Protein AF-A0A661ZQL2-F1 (afdb_monomer_lite)

Foldseek 3Di:
DPPDPVVLLVVLLVLLVVLLVLLVVCCVVVDFLVVPDDDPPVLLLVLLCCLLVVVPVPNPPPVDPCVVVSNLLSVQLNVCCVVPNDDDSVCRCVVPVRSSLLSSLSVVSNVLSVVLSVQLVVCVVVVHDSVVSVVSSCVLVVDPCSSCSSNDRGPD

pLDDT: mean 90.15, std 9.02, range [53.56, 98.62]

Radius of gyration: 17.89 Å; chains: 1; bounding box: 52×30×48 Å

Secondary structure (DSSP, 8-state):
----HHHHHHHTTHHHHHHHHHHHHHHHHH--GGGTSS-SHHHHHHHHHHHHTT-GGG----SSTTHHHHHHHHHHHHHHHHHH--SSHHHHHHHSHHHHHHHHHHHHHHHHHHHHHHHHHHHHHTT--HHHHHHHHHGGGG-HHHHHGGG--S--

Structure (mmCIF, N/CA/C/O backbone):
data_AF-A0A661ZQL2-F1
#
_entry.id   AF-A0A661ZQL2-F1
#
loop_
_atom_site.group_PDB
_atom_site.id
_atom_site.type_symbol
_atom_site.label_atom_id
_atom_site.label_alt_id
_atom_site.label_comp_id
_atom_site.label_asym_id
_atom_site.label_entity_id
_atom_site.label_seq_id
_atom_site.pdbx_PDB_ins_code
_atom_site.Cartn_x
_atom_site.Cartn_y
_atom_site.Cartn_z
_atom_site.occupancy
_atom_site.B_iso_or_equiv
_atom_site.auth_seq_id
_atom_site.auth_comp_id
_atom_site.auth_asym_id
_atom_site.auth_atom_id
_atom_site.pdbx_PDB_model_num
ATOM 1 N N . MET A 1 1 ? -28.805 -3.568 21.225 1.00 53.56 1 MET A N 1
ATOM 2 C CA . MET A 1 1 ? -28.407 -3.872 19.829 1.00 53.56 1 MET A CA 1
ATOM 3 C C . MET A 1 1 ? -27.037 -4.562 19.703 1.00 53.56 1 MET A C 1
ATOM 5 O O . MET A 1 1 ? -26.931 -5.497 18.926 1.00 53.56 1 MET A O 1
ATOM 9 N N . PHE A 1 2 ? -26.006 -4.216 20.494 1.00 57.16 2 PHE A N 1
ATOM 10 C CA . PHE A 1 2 ? -24.662 -4.835 20.395 1.00 57.16 2 PHE A CA 1
ATOM 11 C C . PHE A 1 2 ? -24.342 -5.924 21.440 1.00 57.16 2 PHE A C 1
ATOM 13 O O . PHE A 1 2 ? -23.180 -6.100 21.784 1.00 57.16 2 PHE A O 1
ATOM 20 N N . GLN A 1 3 ? -25.312 -6.646 22.004 1.00 64.62 3 GLN A N 1
ATOM 21 C CA . GLN A 1 3 ? -25.022 -7.654 23.046 1.00 64.62 3 GLN A CA 1
ATOM 22 C C . GLN A 1 3 ? -24.507 -8.992 22.484 1.00 64.62 3 GLN A C 1
ATOM 24 O O . GLN A 1 3 ? -23.877 -9.752 23.211 1.00 64.62 3 GLN A O 1
ATOM 29 N N . ASN A 1 4 ? -24.694 -9.262 21.186 1.00 76.81 4 ASN A N 1
ATOM 30 C CA . ASN A 1 4 ? -24.256 -10.512 20.567 1.00 76.81 4 ASN A CA 1
ATOM 31 C C . ASN A 1 4 ? -22.750 -10.470 20.196 1.00 76.81 4 ASN A C 1
ATOM 33 O O . ASN A 1 4 ? -22.355 -9.678 19.329 1.00 76.81 4 ASN A O 1
ATOM 37 N N . PRO A 1 5 ? -21.895 -11.326 20.788 1.00 75.06 5 PRO A N 1
ATOM 38 C CA . PRO A 1 5 ? -20.454 -11.328 20.530 1.00 75.06 5 PRO A CA 1
ATOM 39 C C . PRO A 1 5 ? -20.092 -11.729 19.092 1.00 75.06 5 PRO A C 1
ATOM 41 O O . PRO A 1 5 ? -19.093 -11.249 18.556 1.00 75.06 5 PRO A O 1
ATOM 44 N N . ASN A 1 6 ? -20.913 -12.545 18.424 1.00 82.06 6 ASN A N 1
ATOM 45 C CA . ASN A 1 6 ? -20.685 -12.921 17.026 1.00 82.06 6 ASN A CA 1
ATOM 46 C C . ASN A 1 6 ? -20.952 -11.754 16.073 1.00 82.06 6 ASN A C 1
ATOM 48 O O . ASN A 1 6 ? -20.244 -11.601 15.078 1.00 82.06 6 ASN A O 1
ATOM 52 N N . LEU A 1 7 ? -21.922 -10.895 16.399 1.00 82.69 7 LEU A N 1
ATOM 53 C CA . LEU A 1 7 ? -22.186 -9.681 15.631 1.00 82.69 7 LEU A CA 1
ATOM 54 C C . LEU A 1 7 ? -21.001 -8.709 15.732 1.00 82.69 7 LEU A C 1
ATOM 56 O O . LEU A 1 7 ? -20.506 -8.248 14.710 1.00 82.69 7 LEU A O 1
ATOM 60 N N . ARG A 1 8 ? -20.463 -8.483 16.939 1.00 81.19 8 ARG A N 1
ATOM 61 C CA . ARG A 1 8 ? -19.277 -7.626 17.160 1.00 81.19 8 ARG A CA 1
ATOM 62 C C . ARG A 1 8 ? -18.069 -8.069 16.332 1.00 81.19 8 ARG A C 1
ATOM 64 O O . ARG A 1 8 ? -17.408 -7.239 15.718 1.00 81.19 8 ARG A O 1
ATOM 71 N N . LYS A 1 9 ? -17.820 -9.382 16.267 1.00 82.75 9 LYS A N 1
ATOM 72 C CA . LYS A 1 9 ? -16.740 -9.960 15.451 1.00 82.75 9 LYS A CA 1
ATOM 73 C C . LYS A 1 9 ? -16.923 -9.716 13.953 1.00 82.75 9 LYS A C 1
ATOM 75 O O . LYS A 1 9 ? -15.927 -9.658 13.247 1.00 82.75 9 LYS A O 1
ATOM 80 N N . LYS A 1 10 ? -18.157 -9.589 13.457 1.00 88.44 10 LYS A N 1
ATOM 81 C CA . LYS A 1 10 ? -18.426 -9.256 12.047 1.00 88.44 10 LYS A CA 1
ATOM 82 C C . LYS A 1 10 ? -18.292 -7.756 11.774 1.00 88.44 10 LYS A C 1
ATOM 84 O O . LYS A 1 10 ? -17.812 -7.372 10.715 1.00 88.44 10 LYS A O 1
ATOM 89 N N . LEU A 1 11 ? -18.657 -6.908 12.734 1.00 90.75 11 LEU A N 1
ATOM 90 C CA . LEU A 1 11 ? -18.628 -5.451 12.559 1.00 90.75 11 LEU A CA 1
ATOM 91 C C . LEU A 1 11 ? -17.209 -4.883 12.379 1.00 90.75 11 LEU A C 1
ATOM 93 O O . LEU A 1 11 ? -17.045 -3.913 11.649 1.00 90.75 11 LEU A O 1
ATOM 97 N N . ILE A 1 12 ? -16.175 -5.511 12.951 1.00 92.94 12 ILE A N 1
ATOM 98 C CA . ILE A 1 12 ? -14.775 -5.060 12.790 1.00 92.94 12 ILE A CA 1
ATOM 99 C C . ILE A 1 12 ? -14.228 -5.181 11.356 1.00 92.94 12 ILE A C 1
ATOM 101 O O . ILE A 1 12 ? -13.136 -4.689 11.081 1.00 92.94 12 ILE A O 1
ATOM 105 N N . TYR A 1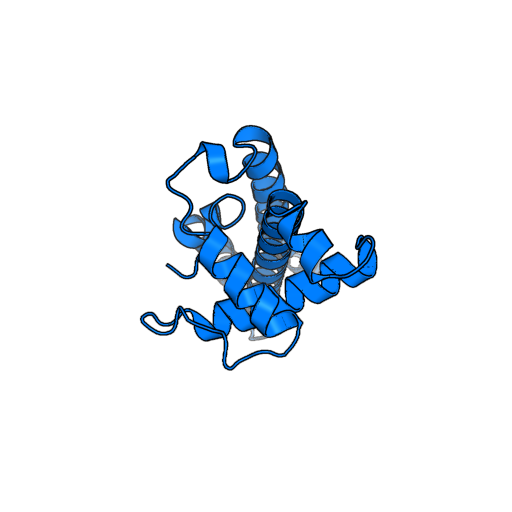 13 ? -14.952 -5.849 10.451 1.00 94.56 13 TYR A N 1
ATOM 106 C CA . TYR A 1 13 ? -14.596 -5.932 9.031 1.00 94.56 13 TYR A CA 1
ATOM 107 C C . TYR A 1 13 ? -15.120 -4.744 8.217 1.00 94.56 13 TYR A C 1
ATOM 109 O O . TYR A 1 13 ? -14.626 -4.503 7.120 1.00 94.56 13 TYR A O 1
ATOM 117 N N . ILE A 1 14 ? -16.085 -3.987 8.752 1.00 94.38 14 ILE A N 1
ATOM 118 C CA . ILE A 1 14 ? -16.708 -2.866 8.041 1.00 94.38 14 ILE A CA 1
ATOM 119 C C . ILE A 1 14 ? -15.680 -1.768 7.767 1.00 94.38 14 ILE A C 1
ATOM 121 O O . ILE A 1 14 ? -15.562 -1.321 6.633 1.00 94.38 14 ILE A O 1
ATOM 125 N N . ILE A 1 15 ? -14.903 -1.366 8.777 1.00 94.12 15 ILE A N 1
ATOM 126 C CA . ILE A 1 15 ? -13.935 -0.273 8.623 1.00 94.12 15 ILE A CA 1
ATOM 127 C C . ILE A 1 15 ? -12.831 -0.608 7.599 1.00 94.12 15 ILE A C 1
ATOM 129 O O . ILE A 1 15 ? -12.649 0.180 6.673 1.00 94.12 15 ILE A O 1
ATOM 133 N N . PRO A 1 16 ? -12.147 -1.770 7.664 1.00 95.44 16 PRO A N 1
ATOM 134 C CA . PRO A 1 16 ? -11.209 -2.183 6.616 1.00 95.44 16 PRO A CA 1
ATOM 135 C C . PRO A 1 16 ? -11.824 -2.207 5.210 1.00 95.44 16 PRO A C 1
ATOM 137 O O . PRO A 1 16 ? -11.185 -1.771 4.257 1.00 95.44 16 PRO A O 1
ATOM 140 N N . ALA A 1 17 ? -13.068 -2.682 5.075 1.00 95.94 17 ALA A N 1
ATOM 141 C CA . ALA A 1 17 ? -13.760 -2.695 3.789 1.00 95.94 17 ALA A CA 1
ATOM 142 C C . ALA A 1 17 ? -14.010 -1.273 3.263 1.00 95.94 17 ALA A C 1
ATOM 144 O O . ALA A 1 17 ? -13.773 -1.013 2.087 1.00 95.94 17 ALA A O 1
ATOM 145 N N . ILE A 1 18 ? -14.417 -0.339 4.131 1.00 95.38 18 ILE A N 1
ATOM 146 C CA . ILE A 1 18 ? -14.583 1.076 3.768 1.00 95.38 18 ILE A CA 1
ATOM 147 C C . ILE A 1 18 ? -13.257 1.672 3.287 1.00 95.38 18 ILE A C 1
ATOM 149 O O . ILE A 1 18 ? -13.256 2.361 2.275 1.00 95.38 18 ILE A O 1
ATOM 153 N N . VAL A 1 19 ? -12.132 1.384 3.952 1.00 94.94 19 V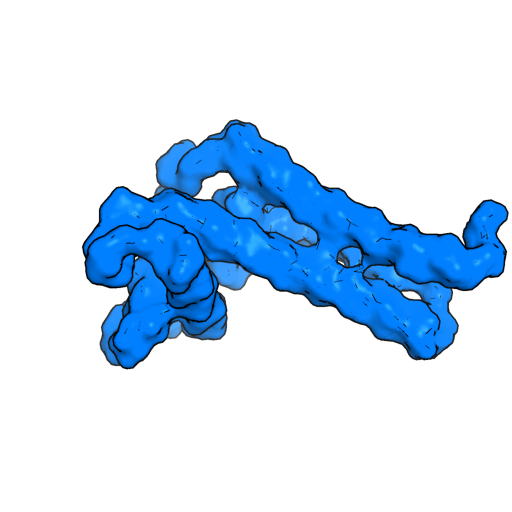AL A N 1
ATOM 154 C CA . VAL A 1 19 ? -10.804 1.877 3.533 1.00 94.94 19 VAL A CA 1
ATOM 155 C C . VAL A 1 19 ? -10.448 1.394 2.122 1.00 94.94 19 VAL A C 1
ATOM 157 O O . VAL A 1 19 ? -9.996 2.184 1.296 1.00 94.94 19 VAL A O 1
ATOM 160 N N . ILE A 1 20 ? -10.701 0.119 1.815 1.00 95.56 20 ILE A N 1
ATOM 161 C CA . ILE A 1 20 ? -10.445 -0.441 0.479 1.00 95.56 20 ILE A CA 1
ATOM 162 C C . ILE A 1 20 ? -11.363 0.200 -0.571 1.00 95.56 20 ILE A C 1
ATOM 164 O O . ILE A 1 20 ? -10.891 0.604 -1.630 1.00 95.56 20 ILE A O 1
ATOM 168 N N . LEU A 1 21 ? -12.662 0.329 -0.285 1.00 95.69 21 LEU A N 1
ATOM 169 C CA . LEU A 1 21 ? -13.617 0.945 -1.213 1.00 95.69 21 LEU A CA 1
ATOM 170 C C . LEU A 1 21 ? -13.299 2.423 -1.464 1.00 95.69 21 LEU A C 1
ATOM 172 O O . LEU A 1 21 ? -13.353 2.880 -2.603 1.00 95.69 21 LEU A O 1
ATOM 176 N N . TRP A 1 22 ? -12.919 3.152 -0.414 1.00 93.50 22 TRP A N 1
ATOM 177 C CA . TRP A 1 22 ? -12.487 4.542 -0.510 1.00 93.50 22 TRP A CA 1
ATOM 178 C C . TRP A 1 22 ? -11.245 4.688 -1.392 1.00 93.50 22 TRP A C 1
ATOM 180 O O . TRP A 1 22 ? -11.191 5.572 -2.240 1.00 93.50 22 TRP A O 1
ATOM 190 N N . SER A 1 23 ? -10.284 3.772 -1.253 1.00 93.50 23 SER A N 1
ATOM 191 C CA . SER A 1 23 ? -9.089 3.727 -2.096 1.00 93.50 23 SER A CA 1
ATOM 192 C C . SER A 1 23 ? -9.412 3.566 -3.579 1.00 93.50 23 SER A C 1
ATOM 194 O O . SER A 1 23 ? -8.934 4.351 -4.395 1.00 93.50 23 SER A O 1
ATOM 196 N N . GLN A 1 24 ? -10.295 2.626 -3.929 1.00 93.94 24 GLN A N 1
ATOM 197 C CA . GLN A 1 24 ? -10.715 2.439 -5.321 1.00 93.94 24 GLN A CA 1
ATOM 198 C C . GLN A 1 24 ? -11.459 3.661 -5.870 1.00 93.94 24 GLN A C 1
ATOM 200 O O . GLN A 1 24 ? -11.225 4.067 -7.007 1.00 93.94 24 GLN A O 1
ATOM 205 N N . TYR A 1 25 ? -12.321 4.272 -5.054 1.00 95.12 25 TYR A N 1
ATOM 206 C CA . TYR A 1 25 ? -13.012 5.505 -5.419 1.00 95.12 25 TYR A CA 1
ATOM 207 C C . TYR A 1 25 ? -12.028 6.649 -5.705 1.00 95.12 25 TYR A C 1
ATOM 209 O O . TYR A 1 25 ? -12.151 7.309 -6.733 1.00 95.12 25 TYR A O 1
ATOM 217 N N . LEU A 1 26 ? -11.027 6.858 -4.843 1.00 93.44 26 LEU A N 1
ATOM 218 C CA . LEU A 1 26 ? -10.032 7.912 -5.040 1.00 93.44 26 LEU A CA 1
ATOM 219 C C . LEU A 1 26 ? -9.192 7.693 -6.299 1.00 93.44 26 LEU A C 1
ATOM 221 O O . LEU A 1 26 ? -9.050 8.625 -7.082 1.00 93.44 26 LEU A O 1
ATOM 225 N N . ILE A 1 27 ? -8.686 6.476 -6.520 1.00 92.38 27 ILE A N 1
ATOM 226 C CA . ILE A 1 27 ? -7.913 6.143 -7.727 1.00 92.38 27 ILE A CA 1
ATOM 227 C C . ILE A 1 27 ? -8.740 6.433 -8.986 1.00 92.38 27 ILE A C 1
ATOM 229 O O . ILE A 1 27 ? -8.241 7.042 -9.929 1.00 92.38 27 ILE A O 1
ATOM 233 N N . TYR A 1 28 ? -10.021 6.052 -8.984 1.00 92.81 28 TYR A N 1
ATOM 234 C CA . TYR A 1 28 ? -10.923 6.289 -10.110 1.00 92.81 28 TYR A 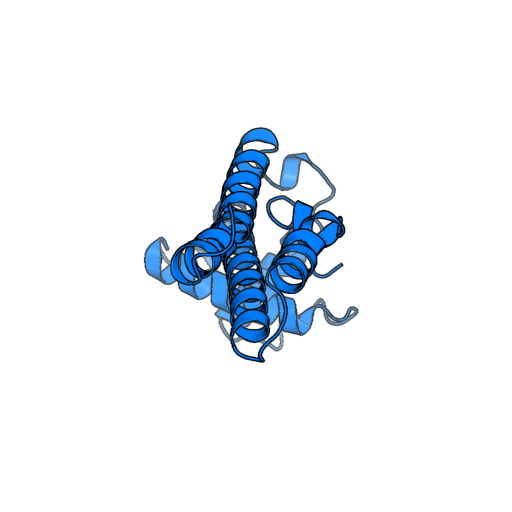CA 1
ATOM 235 C C . TYR A 1 28 ? -11.185 7.780 -10.374 1.00 92.81 28 TYR A C 1
ATOM 237 O O . TYR A 1 28 ? -11.210 8.201 -11.527 1.00 92.81 28 TYR A O 1
ATOM 245 N N . VAL A 1 29 ? -1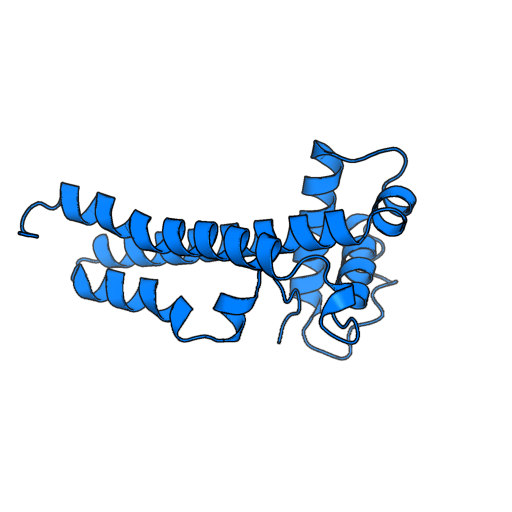1.392 8.580 -9.323 1.00 93.06 29 VAL A N 1
ATOM 246 C CA . VAL A 1 29 ? -11.722 10.010 -9.455 1.00 93.06 29 VAL A CA 1
ATOM 247 C C . VAL A 1 29 ? -10.499 10.856 -9.802 1.00 93.06 29 VAL A C 1
ATOM 249 O O . VAL A 1 29 ? -10.616 11.813 -10.563 1.00 93.06 29 VAL A O 1
ATOM 252 N N . VAL A 1 30 ? -9.344 10.534 -9.223 1.00 90.81 30 VAL A N 1
ATOM 253 C CA . VAL A 1 30 ? -8.121 11.333 -9.355 1.00 90.81 30 VAL A CA 1
ATOM 254 C C . VAL A 1 30 ? -7.362 11.002 -10.641 1.00 90.81 30 VAL A C 1
ATOM 256 O O . VAL A 1 30 ? -6.844 11.909 -11.291 1.00 90.81 30 VAL A O 1
ATOM 259 N N . GLY A 1 31 ? -7.345 9.730 -11.044 1.00 88.94 31 GLY A N 1
ATOM 260 C CA . GLY A 1 31 ? -6.621 9.278 -12.228 1.00 88.94 31 GLY A CA 1
ATOM 261 C C . GLY A 1 31 ? -5.117 9.069 -11.983 1.00 88.94 31 GLY A C 1
ATOM 262 O O . GLY A 1 31 ? -4.709 8.841 -10.843 1.00 88.94 31 GLY A O 1
ATOM 263 N N . PRO A 1 32 ? -4.299 9.084 -13.055 1.00 88.62 32 PRO A N 1
ATOM 264 C CA . PRO A 1 32 ? -2.854 8.846 -12.987 1.00 88.62 32 PRO A CA 1
ATOM 265 C C . PRO A 1 32 ? -2.092 9.792 -12.050 1.00 88.62 32 PRO A C 1
ATOM 267 O O . PRO A 1 32 ? -2.447 10.967 -11.921 1.00 88.62 32 PRO A O 1
ATOM 270 N N . PHE A 1 33 ? -1.000 9.303 -11.455 1.00 87.38 33 PHE A N 1
ATOM 271 C CA . PHE A 1 33 ? -0.210 10.041 -10.461 1.00 87.38 33 PHE A CA 1
ATOM 272 C C . PHE A 1 33 ? 0.345 11.355 -11.028 1.00 87.38 33 PHE A C 1
ATOM 274 O O . PHE A 1 33 ? 0.184 12.409 -10.398 1.00 87.38 33 PHE A O 1
ATOM 281 N N . TYR A 1 34 ? 0.851 11.313 -12.266 1.00 86.19 34 TYR A N 1
ATOM 282 C CA . TYR A 1 34 ? 1.443 12.463 -12.962 1.00 86.19 34 TYR A CA 1
ATOM 283 C C . TYR A 1 34 ? 0.501 13.661 -13.166 1.00 86.19 34 TYR A C 1
ATOM 285 O O . TYR A 1 34 ? 0.949 14.759 -13.494 1.00 86.19 34 TYR A O 1
ATOM 293 N N . LEU A 1 35 ? -0.820 13.486 -13.019 1.00 84.19 35 LEU A N 1
ATOM 294 C CA . LEU A 1 35 ? -1.781 14.578 -13.205 1.00 84.19 35 LEU A CA 1
ATOM 295 C C . LEU A 1 35 ? -1.877 15.511 -12.000 1.00 84.19 35 LEU A C 1
ATOM 297 O O . LEU A 1 35 ? -2.377 16.628 -12.131 1.00 84.19 35 LEU A O 1
ATOM 301 N N . THR A 1 36 ? -1.471 15.055 -10.817 1.00 74.50 36 THR A N 1
ATOM 302 C CA . THR A 1 36 ? -1.858 15.735 -9.577 1.00 74.50 36 THR A CA 1
ATOM 303 C C . THR A 1 36 ? -0.770 16.606 -8.976 1.00 74.50 36 THR A C 1
ATOM 305 O O . THR A 1 36 ? -1.103 17.610 -8.339 1.00 74.50 36 THR A O 1
ATOM 308 N N . ARG A 1 37 ? 0.511 16.239 -9.124 1.00 69.56 37 ARG A N 1
ATOM 309 C CA . ARG A 1 37 ? 1.654 16.898 -8.467 1.00 69.56 37 ARG A CA 1
ATOM 310 C C . ARG A 1 37 ? 2.957 16.666 -9.234 1.00 69.56 37 ARG A C 1
ATOM 312 O O . ARG A 1 37 ? 3.016 15.859 -10.146 1.00 69.56 37 ARG A O 1
ATOM 319 N N . THR A 1 38 ? 4.010 17.374 -8.826 1.00 62.59 38 THR A N 1
ATOM 320 C CA . THR A 1 38 ? 5.385 17.184 -9.306 1.00 62.59 38 THR A CA 1
ATOM 321 C C . THR A 1 38 ? 5.998 15.897 -8.728 1.00 62.59 38 THR A C 1
ATOM 323 O O . THR A 1 38 ? 6.771 15.971 -7.780 1.00 62.59 38 THR A O 1
ATOM 326 N N . ASP A 1 39 ? 5.583 14.746 -9.261 1.00 66.88 39 ASP A N 1
ATOM 327 C CA . ASP A 1 39 ? 6.051 13.351 -9.110 1.00 66.88 39 ASP A CA 1
ATOM 328 C C . ASP A 1 39 ? 7.106 13.009 -8.027 1.00 66.88 39 ASP A C 1
ATOM 330 O O . ASP A 1 39 ? 8.205 12.544 -8.365 1.00 66.88 39 ASP A O 1
ATOM 334 N N . PRO A 1 40 ? 6.821 13.125 -6.713 1.00 78.38 40 PRO A N 1
ATOM 335 C CA . PRO A 1 40 ? 7.691 12.502 -5.719 1.00 78.38 40 PRO A CA 1
ATOM 336 C C . PRO A 1 40 ? 7.644 10.960 -5.764 1.00 78.38 40 PRO A C 1
ATOM 338 O O . PRO A 1 40 ? 8.549 10.322 -5.236 1.00 78.38 40 PRO A O 1
ATOM 341 N N . GLU A 1 41 ? 6.634 10.336 -6.381 1.00 88.62 41 GLU A N 1
ATOM 342 C CA . GLU A 1 41 ? 6.411 8.881 -6.388 1.00 88.62 41 GLU A CA 1
ATOM 343 C C . GLU A 1 41 ? 7.373 8.122 -7.315 1.00 88.62 41 GLU A C 1
ATOM 345 O O . GLU A 1 41 ? 7.809 7.011 -6.996 1.00 88.62 41 GLU A O 1
ATOM 350 N N . MET A 1 42 ? 7.737 8.715 -8.457 1.00 90.00 42 MET A N 1
ATOM 351 C CA . MET A 1 42 ? 8.598 8.077 -9.461 1.00 90.00 42 MET A CA 1
ATOM 352 C C . MET A 1 42 ? 9.982 7.688 -8.913 1.00 90.00 42 MET A C 1
ATOM 354 O O . MET A 1 42 ? 10.410 6.552 -9.142 1.00 90.00 42 MET A O 1
ATOM 358 N N . PRO A 1 43 ? 10.679 8.537 -8.132 1.00 90.44 43 PRO A N 1
ATOM 359 C CA . PRO A 1 43 ? 11.878 8.126 -7.409 1.00 90.44 43 PRO A CA 1
ATOM 360 C C . PRO A 1 43 ? 11.677 6.874 -6.547 1.00 90.44 43 PRO A C 1
ATOM 362 O O . PRO A 1 43 ? 12.532 5.988 -6.566 1.00 90.44 43 PRO A O 1
ATOM 365 N N . TYR A 1 44 ? 10.563 6.741 -5.824 1.00 91.44 44 TYR A N 1
ATOM 366 C CA . TYR A 1 44 ? 10.305 5.548 -5.009 1.00 91.44 44 TYR A CA 1
ATOM 367 C C . TYR A 1 44 ? 10.021 4.312 -5.854 1.00 91.44 44 TYR A C 1
ATOM 369 O O . TYR A 1 44 ? 10.480 3.228 -5.490 1.00 91.44 44 TYR A O 1
ATOM 377 N N . LEU A 1 45 ? 9.341 4.462 -6.994 1.00 94.44 45 LEU A N 1
ATOM 378 C CA . LEU A 1 45 ? 9.152 3.370 -7.947 1.00 94.44 45 LEU A CA 1
ATOM 379 C C . LEU A 1 45 ? 10.497 2.876 -8.492 1.00 94.44 45 LEU A C 1
ATOM 381 O O . LEU A 1 45 ? 10.752 1.676 -8.473 1.00 94.44 45 LEU A O 1
ATOM 385 N N . LEU A 1 46 ? 11.374 3.781 -8.935 1.00 94.56 46 LEU A N 1
ATOM 386 C CA . LEU A 1 46 ? 12.672 3.419 -9.515 1.00 94.56 46 LEU A CA 1
ATOM 387 C C . LEU A 1 46 ? 13.632 2.825 -8.475 1.00 94.56 46 LEU A C 1
ATOM 389 O O . LEU A 1 46 ? 14.282 1.815 -8.737 1.00 94.56 46 LEU A O 1
ATOM 393 N N . ASN A 1 47 ? 13.690 3.389 -7.266 1.00 93.88 47 ASN A N 1
ATOM 394 C CA . ASN A 1 47 ? 14.473 2.788 -6.182 1.00 93.88 47 ASN A CA 1
ATOM 395 C C . ASN A 1 47 ? 13.864 1.446 -5.740 1.00 93.88 47 ASN A C 1
ATOM 397 O O . ASN A 1 47 ? 14.594 0.493 -5.475 1.00 93.88 47 ASN A O 1
ATOM 401 N N . GLY A 1 48 ? 12.534 1.329 -5.731 1.00 95.69 48 GLY A N 1
ATOM 402 C CA . GLY A 1 48 ? 11.836 0.064 -5.526 1.00 95.69 48 GLY A CA 1
ATOM 403 C C . GLY A 1 48 ? 12.152 -0.965 -6.612 1.00 95.69 48 GLY A C 1
ATOM 404 O O . GLY A 1 48 ? 12.341 -2.136 -6.298 1.00 95.69 48 GLY A O 1
ATOM 405 N N . LEU A 1 49 ? 12.285 -0.551 -7.873 1.00 97.31 49 LEU A N 1
ATOM 406 C CA . LEU A 1 49 ? 12.704 -1.420 -8.970 1.00 97.31 49 LEU A CA 1
ATOM 407 C C . LEU A 1 49 ? 14.121 -1.946 -8.734 1.00 97.31 49 LEU A C 1
ATOM 409 O O . LEU A 1 49 ? 14.327 -3.152 -8.835 1.00 97.31 49 LEU A O 1
ATOM 413 N N . ASN A 1 50 ? 15.059 -1.085 -8.327 1.00 96.31 50 ASN A N 1
ATOM 414 C CA . ASN A 1 50 ? 16.410 -1.507 -7.940 1.00 96.31 50 ASN A CA 1
ATOM 415 C C . ASN A 1 50 ? 16.368 -2.543 -6.803 1.00 96.31 50 ASN A C 1
ATOM 417 O O . ASN A 1 50 ? 17.027 -3.580 -6.889 1.00 96.31 50 ASN A O 1
ATOM 421 N N . CYS A 1 51 ? 15.523 -2.335 -5.785 1.00 96.19 51 CYS A N 1
ATOM 422 C CA . CYS A 1 51 ? 15.273 -3.336 -4.743 1.00 96.19 51 CYS A CA 1
ATOM 423 C C . CYS A 1 51 ? 14.703 -4.642 -5.317 1.00 96.19 51 CYS A C 1
ATOM 425 O O . CYS A 1 51 ? 15.131 -5.726 -4.924 1.00 96.19 51 CYS A O 1
ATOM 427 N N . ALA A 1 52 ? 13.749 -4.562 -6.250 1.00 97.38 52 ALA A N 1
ATOM 428 C CA . ALA A 1 52 ? 13.127 -5.726 -6.871 1.00 97.38 52 ALA A CA 1
ATOM 429 C C . ALA A 1 52 ? 14.169 -6.584 -7.600 1.00 97.38 52 ALA A C 1
ATOM 431 O O . ALA A 1 52 ? 14.161 -7.807 -7.449 1.00 97.38 52 ALA A O 1
ATOM 432 N N . ILE A 1 53 ? 15.089 -5.970 -8.345 1.00 97.25 53 ILE A N 1
ATOM 433 C CA . ILE A 1 53 ? 16.162 -6.667 -9.073 1.00 97.25 53 ILE A CA 1
ATOM 434 C C . ILE A 1 53 ? 17.409 -6.947 -8.219 1.00 97.25 53 ILE A C 1
ATOM 436 O O . ILE A 1 53 ? 18.376 -7.501 -8.732 1.00 97.25 53 ILE A O 1
ATOM 440 N N . LEU A 1 54 ? 17.356 -6.652 -6.914 1.00 95.50 54 LEU A N 1
ATOM 441 C CA . LEU A 1 54 ? 18.435 -6.862 -5.939 1.00 95.50 54 LEU A CA 1
ATOM 442 C C . LEU A 1 54 ? 19.699 -6.016 -6.197 1.00 95.50 54 LEU A C 1
ATOM 444 O O . LEU A 1 54 ? 20.777 -6.333 -5.697 1.00 95.50 54 LEU A O 1
ATOM 448 N N . GLU A 1 55 ? 19.573 -4.903 -6.920 1.00 94.44 55 GLU A N 1
ATOM 449 C CA . GLU A 1 55 ? 20.645 -3.930 -7.162 1.00 94.44 55 GLU A CA 1
ATOM 450 C C . GLU A 1 55 ? 20.649 -2.833 -6.083 1.00 94.44 55 GLU A C 1
ATOM 452 O O . GLU A 1 55 ? 20.501 -1.639 -6.350 1.00 94.44 55 GLU A O 1
ATOM 457 N N . PHE A 1 56 ? 20.815 -3.235 -4.821 1.00 88.88 56 PHE A N 1
ATOM 458 C CA . PHE A 1 56 ? 20.732 -2.324 -3.668 1.00 88.88 56 PHE A CA 1
ATOM 459 C C . PHE A 1 56 ? 21.781 -1.200 -3.684 1.00 88.88 56 PHE A C 1
ATOM 461 O O . PHE A 1 56 ? 21.563 -0.137 -3.112 1.00 88.88 56 PHE A O 1
ATOM 468 N N . ASN A 1 57 ? 22.908 -1.401 -4.371 1.00 86.75 57 ASN A N 1
ATOM 469 C CA . ASN A 1 57 ? 23.948 -0.386 -4.556 1.00 86.75 57 ASN A CA 1
ATOM 470 C C . ASN A 1 57 ? 23.521 0.778 -5.468 1.00 86.75 57 ASN A C 1
ATOM 472 O O . ASN A 1 57 ? 24.230 1.778 -5.537 1.00 86.75 57 ASN A O 1
ATOM 476 N N . ARG A 1 58 ? 22.394 0.649 -6.179 1.00 85.69 58 ARG A N 1
ATOM 477 C CA . ARG A 1 58 ? 21.827 1.692 -7.046 1.00 85.69 58 ARG A CA 1
ATOM 478 C C . ARG A 1 58 ? 20.685 2.464 -6.388 1.00 85.69 58 ARG A C 1
ATOM 480 O O . ARG A 1 58 ? 20.029 3.269 -7.046 1.00 85.69 58 ARG A O 1
ATOM 487 N N . ILE A 1 59 ? 20.430 2.231 -5.101 1.00 83.25 59 ILE A N 1
ATOM 488 C CA . ILE A 1 59 ? 19.477 3.029 -4.334 1.00 83.25 59 ILE A CA 1
ATOM 489 C C . ILE A 1 59 ? 20.128 4.387 -4.055 1.00 83.25 59 ILE A C 1
ATOM 491 O O . ILE A 1 59 ? 20.991 4.507 -3.190 1.00 83.25 59 ILE A O 1
ATOM 495 N N . GLY A 1 60 ? 19.751 5.401 -4.834 1.00 72.12 60 GLY A N 1
ATOM 496 C CA . GLY A 1 60 ? 20.301 6.755 -4.713 1.00 72.12 60 GLY A CA 1
ATOM 497 C C . GLY A 1 60 ? 19.580 7.605 -3.667 1.00 72.12 60 GLY A C 1
ATOM 498 O O . GLY A 1 60 ? 20.172 8.510 -3.085 1.00 72.12 60 GLY A O 1
ATOM 499 N N . HIS A 1 61 ? 18.308 7.302 -3.404 1.00 70.81 61 HIS A N 1
ATOM 500 C CA . HIS A 1 61 ? 17.449 8.088 -2.519 1.00 70.81 61 HIS A CA 1
ATOM 501 C C . HIS A 1 61 ? 17.574 7.545 -1.077 1.00 70.81 61 HIS A C 1
ATOM 503 O O . HIS A 1 61 ? 16.704 6.825 -0.588 1.00 70.81 61 HIS A O 1
ATOM 509 N N . ILE A 1 62 ? 18.717 7.811 -0.432 1.00 69.81 62 ILE A N 1
ATOM 510 C CA . ILE A 1 62 ? 19.046 7.415 0.963 1.00 69.81 62 ILE A CA 1
ATOM 511 C C . ILE A 1 62 ? 19.112 8.607 1.932 1.00 69.81 62 ILE A C 1
ATOM 513 O O . ILE A 1 62 ? 19.379 8.456 3.120 1.00 69.81 62 ILE A O 1
ATOM 517 N N . ASP A 1 63 ? 18.885 9.803 1.406 1.00 65.75 63 ASP A N 1
ATOM 518 C CA . ASP A 1 63 ? 18.901 11.115 2.056 1.00 65.75 63 ASP A CA 1
ATOM 519 C C . ASP A 1 63 ? 17.677 11.385 2.958 1.00 65.75 63 ASP A C 1
ATOM 521 O O . ASP A 1 63 ? 17.594 12.414 3.625 1.00 65.75 63 ASP A O 1
ATOM 525 N N . HIS A 1 64 ? 16.747 10.436 3.015 1.00 68.38 64 HIS A N 1
ATOM 526 C CA . HIS A 1 64 ? 15.503 10.449 3.781 1.00 68.38 64 HIS A CA 1
ATOM 527 C C . HIS A 1 64 ? 15.194 8.998 4.218 1.00 68.38 64 HIS A C 1
ATOM 529 O O . HIS A 1 64 ? 15.684 8.052 3.588 1.00 68.38 64 HIS A O 1
ATOM 535 N N . PRO A 1 65 ? 14.405 8.764 5.287 1.00 68.50 65 PRO A N 1
ATOM 536 C CA . PRO A 1 65 ? 14.125 7.421 5.810 1.00 68.50 65 PRO A CA 1
ATOM 537 C C . PRO A 1 65 ? 13.144 6.616 4.925 1.00 68.50 65 PRO A C 1
ATOM 539 O O . PRO A 1 65 ? 12.186 6.023 5.414 1.00 68.50 65 PRO A O 1
ATOM 542 N N . GLY A 1 66 ? 13.376 6.577 3.610 1.00 79.00 66 GLY A N 1
ATOM 543 C CA . GLY A 1 66 ? 12.546 5.889 2.622 1.00 79.00 66 GLY A CA 1
ATOM 544 C C . GLY A 1 66 ? 12.985 4.462 2.297 1.00 79.00 66 GLY A C 1
ATOM 545 O O . GLY A 1 66 ? 12.238 3.737 1.647 1.00 79.00 66 GLY A O 1
ATOM 546 N N . THR A 1 67 ? 14.153 4.001 2.754 1.00 86.25 67 THR A N 1
ATOM 547 C CA . THR A 1 67 ? 14.671 2.663 2.403 1.00 86.25 67 THR A CA 1
ATOM 548 C C . THR A 1 67 ? 13.720 1.510 2.761 1.00 86.25 67 THR A C 1
ATOM 550 O O . THR A 1 67 ? 13.505 0.647 1.908 1.00 86.25 67 THR A O 1
ATOM 553 N N . PRO A 1 68 ? 13.065 1.472 3.944 1.00 90.56 68 PRO A N 1
ATOM 554 C CA . PRO A 1 68 ? 12.070 0.435 4.228 1.00 90.56 68 PRO A CA 1
ATOM 555 C C . PRO A 1 68 ? 10.893 0.465 3.245 1.00 90.56 68 PRO A C 1
ATOM 557 O O . PRO A 1 68 ? 10.435 -0.581 2.784 1.00 90.56 68 PRO A O 1
ATOM 560 N N . PHE A 1 69 ? 10.439 1.664 2.875 1.00 91.62 69 PHE A N 1
ATOM 561 C CA . PHE A 1 69 ? 9.373 1.853 1.896 1.00 91.62 69 PHE A CA 1
ATOM 562 C C . PHE A 1 69 ? 9.797 1.397 0.493 1.00 91.62 69 PHE A C 1
ATOM 564 O O . PHE A 1 69 ? 9.029 0.734 -0.201 1.00 91.62 69 PHE A O 1
ATOM 571 N N . GLN A 1 70 ? 11.040 1.663 0.089 1.00 93.19 70 GLN A N 1
ATOM 572 C CA . GLN A 1 70 ? 11.607 1.202 -1.184 1.00 93.19 70 GLN A CA 1
ATOM 573 C C . GLN A 1 70 ? 11.720 -0.329 -1.235 1.00 93.19 70 GLN A C 1
ATOM 575 O O . GLN A 1 70 ? 11.416 -0.929 -2.264 1.00 93.19 70 GLN A O 1
ATOM 580 N N . LEU A 1 71 ? 12.097 -0.987 -0.132 1.00 94.44 71 LEU A N 1
ATOM 581 C CA . LEU A 1 71 ? 12.120 -2.453 -0.047 1.00 94.44 71 LEU A CA 1
ATOM 582 C C . LEU A 1 71 ? 10.716 -3.053 -0.201 1.00 94.44 71 LEU A C 1
ATOM 584 O O . LEU A 1 71 ? 10.527 -3.993 -0.975 1.00 94.44 71 LEU A O 1
ATOM 588 N N . ILE A 1 72 ? 9.723 -2.484 0.492 1.00 96.06 72 ILE A N 1
ATOM 589 C CA . ILE A 1 72 ? 8.313 -2.880 0.352 1.00 96.06 72 ILE A CA 1
ATOM 590 C C . ILE A 1 72 ? 7.835 -2.655 -1.087 1.00 96.06 72 ILE A C 1
ATOM 592 O O . ILE A 1 72 ? 7.207 -3.534 -1.673 1.00 96.06 72 ILE A O 1
ATOM 596 N N . THR A 1 73 ? 8.198 -1.522 -1.688 1.00 96.50 73 THR A N 1
ATOM 597 C CA . THR A 1 73 ? 7.878 -1.208 -3.086 1.00 96.50 73 THR A CA 1
ATOM 598 C C . THR A 1 73 ? 8.486 -2.238 -4.038 1.00 96.50 73 THR A C 1
ATOM 600 O O . THR A 1 73 ? 7.793 -2.724 -4.925 1.00 96.50 73 THR A O 1
ATOM 603 N N . GLY A 1 74 ? 9.736 -2.660 -3.825 1.00 97.62 74 GLY A N 1
ATOM 604 C CA . GLY A 1 74 ? 10.360 -3.718 -4.623 1.00 97.62 74 GLY A CA 1
ATOM 605 C C . GLY A 1 74 ? 9.653 -5.070 -4.505 1.00 97.62 74 GLY A C 1
ATOM 606 O O . GLY A 1 74 ? 9.467 -5.765 -5.508 1.00 97.62 74 GLY A O 1
ATOM 607 N N . LEU A 1 75 ? 9.179 -5.425 -3.306 1.00 98.25 75 LEU A N 1
ATOM 608 C CA . LEU A 1 75 ? 8.332 -6.603 -3.107 1.00 98.25 75 LEU A CA 1
ATOM 609 C C . LEU A 1 75 ? 7.001 -6.476 -3.869 1.00 98.25 75 LEU A C 1
ATOM 611 O O . LEU A 1 75 ? 6.573 -7.430 -4.518 1.00 98.25 75 LEU A O 1
ATOM 615 N N . PHE A 1 76 ? 6.361 -5.307 -3.830 1.00 98.50 76 PHE A N 1
ATOM 616 C CA . PHE A 1 76 ? 5.111 -5.053 -4.550 1.00 98.50 76 PHE A CA 1
ATOM 617 C C . PHE A 1 76 ? 5.294 -5.102 -6.068 1.00 98.50 76 PHE A C 1
ATOM 619 O O . PHE A 1 76 ? 4.476 -5.715 -6.755 1.00 98.50 76 PHE A O 1
ATOM 626 N N . ILE A 1 77 ? 6.399 -4.563 -6.590 1.00 98.62 77 ILE A N 1
ATOM 627 C CA . ILE A 1 77 ? 6.773 -4.688 -8.004 1.00 98.62 77 ILE A CA 1
ATOM 628 C C . ILE A 1 77 ? 6.931 -6.163 -8.378 1.00 98.62 77 ILE A C 1
ATOM 630 O O . ILE A 1 77 ? 6.355 -6.597 -9.370 1.00 98.62 77 ILE A O 1
ATOM 634 N N . ARG A 1 78 ? 7.645 -6.964 -7.573 1.00 98.44 78 ARG A N 1
ATOM 635 C CA . ARG A 1 78 ? 7.811 -8.406 -7.829 1.00 98.44 78 ARG A CA 1
ATOM 636 C C . ARG A 1 78 ? 6.482 -9.150 -7.863 1.00 98.44 78 ARG A C 1
ATOM 638 O O . ARG A 1 78 ? 6.278 -9.957 -8.764 1.00 98.44 78 ARG A O 1
ATOM 645 N N . ILE A 1 79 ? 5.592 -8.886 -6.908 1.00 98.56 79 ILE A N 1
ATOM 646 C CA . ILE A 1 79 ? 4.266 -9.515 -6.857 1.00 98.56 79 ILE A CA 1
ATOM 647 C C . ILE A 1 79 ? 3.436 -9.104 -8.079 1.00 98.56 79 ILE A C 1
ATOM 649 O O . ILE A 1 79 ? 2.851 -9.958 -8.739 1.00 98.56 79 ILE A O 1
ATOM 653 N N . THR A 1 80 ? 3.433 -7.815 -8.418 1.00 98.62 80 THR A N 1
ATOM 654 C CA . THR A 1 80 ? 2.695 -7.281 -9.571 1.00 98.62 80 THR A CA 1
ATOM 655 C C . THR A 1 80 ? 3.214 -7.867 -10.883 1.00 98.62 80 THR A C 1
ATOM 657 O O . THR A 1 80 ? 2.428 -8.362 -11.688 1.00 98.62 80 THR A O 1
ATOM 660 N N . PHE A 1 81 ? 4.535 -7.892 -11.074 1.00 98.50 81 PHE A N 1
ATOM 661 C CA . PHE A 1 81 ? 5.175 -8.453 -12.262 1.00 98.50 81 PHE A CA 1
ATOM 662 C C . PHE A 1 81 ? 4.952 -9.968 -12.371 1.00 98.50 81 PHE A C 1
ATOM 664 O O . PHE A 1 81 ? 4.691 -10.472 -13.457 1.00 98.50 81 PHE A O 1
ATOM 671 N N . LEU A 1 82 ? 4.986 -10.712 -11.261 1.00 98.38 82 LEU A N 1
ATOM 672 C CA . LEU A 1 82 ? 4.708 -12.154 -11.275 1.00 98.38 82 LEU A CA 1
ATOM 673 C C . LEU A 1 82 ? 3.293 -12.470 -11.789 1.00 98.38 82 LEU A C 1
ATOM 675 O O . LEU A 1 82 ? 3.090 -13.502 -12.423 1.00 98.38 82 LEU A O 1
ATOM 679 N N . LEU A 1 83 ? 2.322 -11.600 -11.501 1.00 98.25 83 LEU A N 1
ATOM 680 C CA . LEU A 1 83 ? 0.918 -11.804 -11.861 1.00 98.25 83 LEU A CA 1
ATOM 681 C C . LEU A 1 83 ? 0.546 -11.206 -13.228 1.00 98.25 83 LEU A C 1
ATOM 683 O O . LEU A 1 83 ? -0.308 -11.759 -13.916 1.00 98.25 83 LEU A O 1
ATOM 687 N N . PHE A 1 84 ? 1.158 -10.082 -13.612 1.00 98.25 84 PHE A N 1
ATOM 688 C CA . PHE A 1 84 ? 0.725 -9.260 -14.754 1.00 98.25 84 PHE A CA 1
ATOM 689 C C . PHE A 1 84 ? 1.876 -8.741 -15.632 1.00 98.25 84 PHE A C 1
ATOM 691 O O . PHE A 1 84 ? 1.658 -7.895 -16.508 1.00 98.25 84 PHE A O 1
ATOM 698 N N . GLY A 1 85 ? 3.103 -9.185 -15.366 1.00 96.12 85 GLY A N 1
ATOM 699 C CA . GLY A 1 85 ? 4.311 -8.727 -16.041 1.00 96.12 85 GLY A CA 1
ATOM 700 C C . GLY A 1 85 ? 4.374 -9.151 -17.504 1.00 96.12 85 GLY A C 1
ATOM 701 O O . GLY A 1 85 ? 3.802 -10.167 -17.905 1.00 96.12 85 GLY A O 1
ATOM 702 N N . GLN A 1 86 ? 5.072 -8.354 -18.308 1.00 95.50 86 GLN A N 1
ATOM 703 C CA . GLN A 1 86 ? 5.264 -8.603 -19.737 1.00 95.50 86 GLN A CA 1
ATOM 704 C C . GLN A 1 86 ? 6.726 -8.362 -20.113 1.00 95.50 86 GLN A C 1
ATOM 706 O O . GLN A 1 86 ? 7.274 -7.314 -19.803 1.00 95.50 86 GLN A O 1
ATOM 711 N N . GLY A 1 87 ? 7.368 -9.313 -20.798 1.00 96.75 87 GLY A N 1
ATOM 712 C CA . GLY A 1 87 ? 8.780 -9.169 -21.172 1.00 96.75 87 GLY A CA 1
ATOM 713 C C . GLY A 1 87 ? 9.713 -9.109 -19.951 1.00 96.75 87 GLY A C 1
ATOM 714 O O . GLY A 1 87 ? 9.409 -9.730 -18.931 1.00 96.75 87 GLY A O 1
ATOM 715 N N . PRO A 1 88 ? 10.868 -8.430 -20.040 1.00 97.88 88 PRO A N 1
ATOM 716 C CA . PRO A 1 88 ? 11.764 -8.273 -18.903 1.00 97.88 88 PRO A CA 1
ATOM 717 C C . PRO A 1 88 ? 11.309 -7.146 -17.953 1.00 97.88 88 PRO A C 1
ATOM 719 O O . PRO A 1 88 ? 10.728 -6.141 -18.354 1.00 97.88 88 PRO A O 1
ATOM 722 N N . ILE A 1 89 ? 11.535 -7.356 -16.649 1.00 98.06 89 ILE A N 1
ATOM 723 C CA . ILE A 1 89 ? 10.936 -6.559 -15.559 1.00 98.06 89 ILE A CA 1
ATOM 724 C C . ILE A 1 89 ? 11.296 -5.075 -15.601 1.00 98.06 89 ILE A C 1
ATOM 726 O O . ILE A 1 89 ? 10.474 -4.237 -15.240 1.00 98.06 89 ILE A O 1
ATOM 730 N N . VAL A 1 90 ? 12.514 -4.745 -16.028 1.00 98.06 90 VAL A N 1
ATOM 731 C CA . VAL A 1 90 ? 12.992 -3.361 -16.058 1.00 98.06 90 VAL A CA 1
ATOM 732 C C . VAL A 1 90 ? 12.237 -2.586 -17.133 1.00 98.06 90 VAL A C 1
ATOM 734 O O . VAL A 1 90 ? 11.669 -1.533 -16.856 1.00 98.06 90 VAL A O 1
ATOM 737 N N . GLU A 1 91 ? 12.164 -3.141 -18.338 1.00 98.12 91 GLU A N 1
ATOM 738 C CA . GLU A 1 91 ? 11.456 -2.573 -19.479 1.00 98.12 91 GLU A CA 1
ATOM 739 C C . GLU A 1 91 ? 9.955 -2.471 -19.203 1.00 98.12 91 GLU A C 1
ATOM 741 O O . GLU A 1 91 ? 9.327 -1.465 -19.532 1.00 98.12 91 GLU A O 1
ATOM 746 N N . ASP A 1 92 ? 9.377 -3.481 -18.557 1.00 98.31 92 ASP A N 1
ATOM 747 C CA . ASP A 1 92 ? 7.958 -3.501 -18.217 1.00 98.31 92 ASP A CA 1
ATOM 748 C C . ASP A 1 92 ? 7.576 -2.405 -17.214 1.00 98.31 92 ASP A C 1
ATOM 750 O O . ASP A 1 92 ? 6.600 -1.682 -17.407 1.00 98.31 92 ASP A O 1
ATOM 754 N N . VAL A 1 93 ? 8.371 -2.237 -16.153 1.00 97.81 93 VAL A N 1
ATOM 755 C CA . VAL A 1 93 ? 8.126 -1.207 -15.133 1.00 97.81 93 VAL A CA 1
ATOM 756 C C . VAL A 1 93 ? 8.335 0.194 -15.704 1.00 97.81 93 VAL A C 1
ATOM 758 O O . VAL A 1 93 ? 7.530 1.083 -15.432 1.00 97.81 93 VAL A O 1
ATOM 761 N N . ILE A 1 94 ? 9.367 0.394 -16.531 1.00 96.81 94 ILE A N 1
ATOM 762 C CA . ILE A 1 94 ? 9.646 1.689 -17.173 1.00 96.81 94 ILE A CA 1
ATOM 763 C C . ILE A 1 94 ? 8.578 2.045 -18.216 1.00 96.81 94 ILE A C 1
ATOM 765 O O . ILE A 1 94 ? 8.241 3.218 -18.365 1.00 96.81 94 ILE A O 1
ATOM 769 N N . SER A 1 95 ? 8.038 1.060 -18.939 1.00 97.06 95 SER A N 1
ATOM 770 C CA . SER A 1 95 ? 7.003 1.294 -19.956 1.00 97.06 95 SER A CA 1
ATOM 771 C C . SER A 1 95 ? 5.590 1.417 -19.378 1.00 97.06 95 SER A C 1
ATOM 773 O O . SER A 1 95 ? 4.731 2.032 -20.011 1.00 97.06 95 SER A O 1
ATOM 775 N N . ARG A 1 96 ? 5.335 0.876 -18.176 1.00 97.12 96 ARG A N 1
ATOM 776 C CA . ARG A 1 96 ? 4.028 0.926 -17.492 1.00 97.12 96 ARG A CA 1
ATOM 777 C C . ARG A 1 96 ? 4.113 1.464 -16.048 1.00 97.12 96 ARG A C 1
ATOM 779 O O . ARG A 1 96 ? 3.549 0.840 -15.148 1.00 97.12 96 ARG A O 1
ATOM 786 N N . PRO A 1 97 ? 4.751 2.618 -15.783 1.00 95.19 97 PRO A N 1
ATOM 787 C CA . PRO A 1 97 ? 5.024 3.078 -14.417 1.00 95.19 97 PRO A CA 1
ATOM 788 C C . PRO A 1 97 ? 3.747 3.319 -13.605 1.00 95.19 97 PRO A C 1
ATOM 790 O O . PRO A 1 97 ? 3.663 2.898 -12.455 1.00 95.19 97 PRO A O 1
ATOM 793 N N . GLU A 1 98 ? 2.715 3.891 -14.229 1.00 94.25 98 GLU A N 1
ATOM 794 C CA . GLU A 1 98 ? 1.409 4.127 -13.599 1.00 94.25 98 GLU A CA 1
ATOM 795 C C . GLU A 1 98 ? 0.746 2.832 -13.130 1.00 94.25 98 GLU A C 1
ATOM 797 O O . GLU A 1 98 ? 0.227 2.763 -12.021 1.00 94.25 98 GLU A O 1
ATOM 802 N N . PHE A 1 99 ? 0.819 1.768 -13.934 1.00 96.25 99 PHE A N 1
ATOM 803 C CA . PHE A 1 99 ? 0.263 0.471 -13.554 1.00 96.25 99 PHE A CA 1
ATOM 804 C C . PHE A 1 99 ? 0.934 -0.068 -12.286 1.00 96.25 99 PHE A C 1
ATOM 806 O O . PHE A 1 99 ? 0.249 -0.526 -11.371 1.00 96.25 99 PHE A O 1
ATOM 813 N N . TYR A 1 100 ? 2.264 0.029 -12.205 1.00 97.50 100 TYR A N 1
ATOM 814 C CA . TYR A 1 100 ? 3.018 -0.416 -11.037 1.00 97.50 100 TYR A CA 1
ATOM 815 C C . TYR A 1 100 ? 2.806 0.480 -9.813 1.00 97.50 100 TYR A C 1
ATOM 817 O O . TYR A 1 100 ? 2.684 -0.047 -8.708 1.00 97.50 100 TYR A O 1
ATOM 825 N N . LEU A 1 101 ? 2.702 1.800 -9.988 1.00 95.75 101 LEU A N 1
ATOM 826 C CA . LEU A 1 101 ? 2.379 2.732 -8.904 1.00 95.75 101 LEU A CA 1
ATOM 827 C C . LEU A 1 101 ? 0.976 2.488 -8.347 1.00 95.75 101 LEU A C 1
ATOM 829 O O . LEU A 1 101 ? 0.814 2.367 -7.133 1.00 95.75 101 LEU A O 1
ATOM 833 N N . THR A 1 102 ? -0.032 2.344 -9.212 1.00 95.31 102 THR A N 1
ATOM 834 C CA . THR A 1 102 ? -1.402 2.032 -8.784 1.00 95.31 102 THR A CA 1
ATOM 835 C C . THR A 1 102 ? -1.463 0.666 -8.105 1.00 95.31 102 THR A C 1
ATOM 837 O O . THR A 1 102 ? -2.083 0.528 -7.053 1.00 95.31 102 THR A O 1
ATOM 840 N N . ALA A 1 103 ? -0.796 -0.355 -8.651 1.00 96.81 103 ALA A N 1
ATOM 841 C CA . ALA A 1 103 ? -0.745 -1.668 -8.013 1.00 96.81 103 ALA A CA 1
ATOM 842 C C . ALA A 1 103 ? -0.094 -1.592 -6.623 1.00 96.81 103 ALA A C 1
ATOM 844 O O . ALA A 1 103 ? -0.650 -2.110 -5.652 1.00 96.81 103 ALA A O 1
ATOM 845 N N . ALA A 1 104 ? 1.035 -0.890 -6.498 1.00 96.75 104 ALA A N 1
ATOM 846 C CA . ALA A 1 104 ? 1.725 -0.700 -5.228 1.00 96.75 104 ALA A CA 1
ATOM 847 C C . ALA A 1 104 ? 0.873 0.080 -4.207 1.00 96.75 104 ALA A C 1
ATOM 849 O O . ALA A 1 104 ? 0.801 -0.324 -3.043 1.00 96.75 104 ALA A O 1
ATOM 850 N N . SER A 1 105 ? 0.163 1.137 -4.621 1.00 95.25 105 SER A N 1
ATOM 851 C CA . SER A 1 105 ? -0.721 1.908 -3.732 1.00 95.25 105 SER A CA 1
ATOM 852 C C . SER A 1 105 ? -1.932 1.095 -3.262 1.00 95.25 105 SER A C 1
ATOM 854 O O . SER A 1 105 ? -2.322 1.162 -2.088 1.00 95.25 105 SER A O 1
ATOM 856 N N . VAL A 1 106 ? -2.487 0.244 -4.129 1.00 96.00 106 VAL A N 1
ATOM 857 C CA . VAL A 1 106 ? -3.542 -0.713 -3.768 1.00 96.00 106 VAL A CA 1
ATOM 858 C C . VAL A 1 106 ? -3.016 -1.755 -2.782 1.00 96.00 106 VAL A C 1
ATOM 860 O O . VAL A 1 106 ? -3.663 -2.015 -1.766 1.00 96.00 106 VAL A O 1
ATOM 863 N N . MET A 1 107 ? -1.829 -2.317 -3.014 1.00 97.00 107 MET A N 1
ATOM 864 C CA . MET A 1 107 ? -1.209 -3.271 -2.088 1.00 97.00 107 MET A CA 1
ATOM 865 C C . MET A 1 107 ? -0.933 -2.645 -0.718 1.00 97.00 107 MET A C 1
ATOM 867 O O . MET A 1 107 ? -1.227 -3.262 0.309 1.00 97.00 107 MET A O 1
ATOM 871 N N . LEU A 1 108 ? -0.453 -1.400 -0.685 1.00 95.44 108 LEU A N 1
ATOM 872 C CA . LEU A 1 108 ? -0.249 -0.660 0.557 1.00 95.44 108 LEU A CA 1
ATOM 873 C C . LEU A 1 108 ? -1.574 -0.375 1.277 1.00 95.44 108 LEU A C 1
ATOM 875 O O . LEU A 1 108 ? -1.662 -0.538 2.492 1.00 95.44 108 LEU A O 1
ATOM 879 N N . THR A 1 109 ? -2.634 -0.040 0.535 1.00 95.69 109 THR A N 1
ATOM 880 C CA . THR A 1 109 ? -3.992 0.100 1.087 1.00 95.69 109 THR A CA 1
ATOM 881 C C . THR A 1 109 ? -4.464 -1.209 1.728 1.00 95.69 109 THR A C 1
ATOM 883 O O . THR A 1 109 ? -4.987 -1.199 2.843 1.00 95.69 109 THR A O 1
ATOM 886 N N . ILE A 1 110 ? -4.276 -2.346 1.049 1.00 96.31 110 ILE A N 1
ATOM 887 C CA . ILE A 1 110 ? -4.659 -3.670 1.562 1.00 96.31 110 ILE A CA 1
ATOM 888 C C . ILE A 1 110 ? -3.877 -3.994 2.837 1.00 96.31 110 ILE A C 1
ATOM 890 O O . ILE A 1 110 ? -4.466 -4.469 3.811 1.00 96.31 110 ILE A O 1
ATOM 894 N N . LEU A 1 111 ? -2.575 -3.701 2.863 1.00 95.75 111 LEU A N 1
ATOM 895 C CA . LEU A 1 111 ? -1.740 -3.875 4.049 1.00 95.75 111 LEU A CA 1
ATOM 896 C C . LEU A 1 111 ? -2.247 -3.016 5.217 1.00 95.75 111 LEU A C 1
ATOM 898 O O . LEU A 1 111 ? -2.429 -3.531 6.320 1.00 95.75 111 LEU A O 1
ATOM 902 N N . THR A 1 112 ? -2.564 -1.743 4.971 1.00 94.94 112 THR A N 1
ATOM 903 C CA . THR A 1 112 ? -3.159 -0.845 5.971 1.00 94.94 112 THR A CA 1
ATOM 904 C C . THR A 1 112 ? -4.495 -1.390 6.484 1.00 94.94 112 THR A C 1
ATOM 906 O O . THR A 1 112 ? -4.693 -1.508 7.694 1.00 94.94 112 THR A O 1
ATOM 909 N N . ALA A 1 113 ? -5.397 -1.815 5.595 1.00 96.06 113 ALA A N 1
ATOM 910 C CA . ALA A 1 113 ? -6.679 -2.414 5.969 1.00 96.06 113 ALA A CA 1
ATOM 911 C C . ALA A 1 113 ? -6.503 -3.696 6.806 1.00 96.06 113 ALA A C 1
ATOM 913 O O . ALA A 1 113 ? -7.232 -3.919 7.779 1.00 96.06 113 ALA A O 1
ATOM 914 N N . PHE A 1 114 ? -5.506 -4.520 6.475 1.00 96.56 114 PHE A N 1
ATOM 915 C CA . PHE A 1 114 ? -5.154 -5.712 7.240 1.00 96.56 114 PHE A CA 1
ATOM 916 C C . PHE A 1 114 ? -4.646 -5.367 8.645 1.00 96.56 114 PHE A C 1
ATOM 918 O O . PHE A 1 114 ? -5.108 -5.970 9.616 1.00 96.56 114 PHE A O 1
ATOM 925 N N . ILE A 1 115 ? -3.759 -4.375 8.778 1.00 95.56 115 ILE A N 1
ATOM 926 C CA . ILE A 1 115 ? -3.242 -3.910 10.075 1.00 95.56 115 ILE A CA 1
ATOM 927 C C . ILE A 1 115 ? -4.389 -3.391 10.953 1.00 95.56 115 ILE A C 1
ATOM 929 O O . ILE A 1 115 ? -4.514 -3.801 12.107 1.00 95.56 115 ILE A O 1
ATOM 933 N N . ILE A 1 116 ? -5.290 -2.573 10.401 1.00 95.25 116 ILE A N 1
ATOM 934 C CA . ILE A 1 116 ? -6.493 -2.077 11.094 1.00 95.25 116 ILE A CA 1
ATOM 935 C C . ILE A 1 116 ? -7.374 -3.232 11.584 1.00 95.25 116 ILE A C 1
ATOM 937 O O . ILE A 1 116 ? -7.853 -3.246 12.725 1.00 95.25 116 ILE A O 1
ATOM 941 N N . LEU A 1 117 ? -7.615 -4.223 10.724 1.00 95.94 117 LEU A N 1
ATOM 942 C CA . LEU A 1 117 ? -8.397 -5.401 11.085 1.00 95.94 117 LEU A CA 1
ATOM 943 C C . LEU A 1 117 ? -7.720 -6.191 12.210 1.00 95.94 117 LEU A C 1
ATOM 945 O O . LEU A 1 117 ? -8.385 -6.636 13.148 1.00 95.94 117 LEU A O 1
ATOM 949 N N . TRP A 1 118 ? -6.405 -6.376 12.113 1.00 95.44 118 TRP A N 1
ATOM 950 C CA . TRP A 1 118 ? -5.607 -7.097 13.094 1.00 95.44 118 TRP A CA 1
ATOM 951 C C . TRP A 1 118 ? -5.620 -6.401 14.460 1.00 95.44 118 TRP A C 1
ATOM 953 O O . TRP A 1 118 ? -5.897 -7.063 15.461 1.00 95.44 118 TRP A O 1
ATOM 963 N N . LEU A 1 119 ? -5.471 -5.074 14.504 1.00 93.81 119 LEU A N 1
ATOM 964 C CA . LEU A 1 119 ? -5.605 -4.272 15.727 1.00 93.81 119 LEU A CA 1
ATOM 965 C C . LEU A 1 119 ? -6.990 -4.431 16.371 1.00 93.81 119 LEU A C 1
ATOM 967 O O . LEU A 1 119 ? -7.096 -4.692 17.572 1.00 93.81 119 LEU A O 1
ATOM 971 N N . GLY A 1 120 ? -8.059 -4.365 15.570 1.00 93.19 120 GLY A N 1
ATOM 972 C CA . GLY A 1 120 ? -9.421 -4.606 16.057 1.00 93.19 120 GLY A CA 1
ATOM 973 C C . GLY A 1 120 ? -9.591 -6.008 16.657 1.00 93.19 120 GLY A C 1
ATOM 974 O O . GLY A 1 120 ? -10.200 -6.169 17.718 1.00 93.19 120 GLY A O 1
ATOM 975 N N . LYS A 1 121 ? -9.002 -7.034 16.026 1.00 92.81 121 LYS A N 1
ATOM 976 C CA . LYS A 1 121 ? -9.003 -8.413 16.545 1.00 92.81 121 LYS A CA 1
ATOM 977 C C . LYS A 1 121 ? -8.219 -8.545 17.849 1.00 92.81 121 LYS A C 1
ATOM 979 O O . LYS A 1 121 ? -8.676 -9.279 18.724 1.00 92.81 121 LYS A O 1
ATOM 984 N N . ILE A 1 122 ? -7.079 -7.866 17.988 1.00 93.56 122 ILE A N 1
ATOM 985 C CA . ILE A 1 122 ? -6.286 -7.873 19.224 1.00 93.56 122 ILE A CA 1
ATOM 986 C C . ILE A 1 122 ? -7.110 -7.310 20.378 1.00 93.56 122 ILE A C 1
ATOM 988 O O . ILE A 1 122 ? -7.260 -7.992 21.387 1.00 93.56 122 ILE A O 1
ATOM 992 N N . ILE A 1 123 ? -7.725 -6.133 20.216 1.00 92.12 123 ILE A N 1
ATOM 993 C CA . ILE A 1 123 ? -8.519 -5.517 21.292 1.00 92.12 123 ILE A CA 1
ATOM 994 C C . ILE A 1 123 ? -9.646 -6.434 21.755 1.00 92.12 123 ILE A C 1
ATOM 996 O O . ILE A 1 123 ? -9.824 -6.633 22.957 1.00 92.12 123 ILE A O 1
ATOM 1000 N N . LEU A 1 124 ? -10.388 -7.026 20.816 1.00 90.00 124 LEU A N 1
ATOM 1001 C CA . LEU A 1 124 ? -11.483 -7.928 21.167 1.00 90.00 124 LEU A CA 1
ATOM 1002 C C . LEU A 1 124 ? -11.003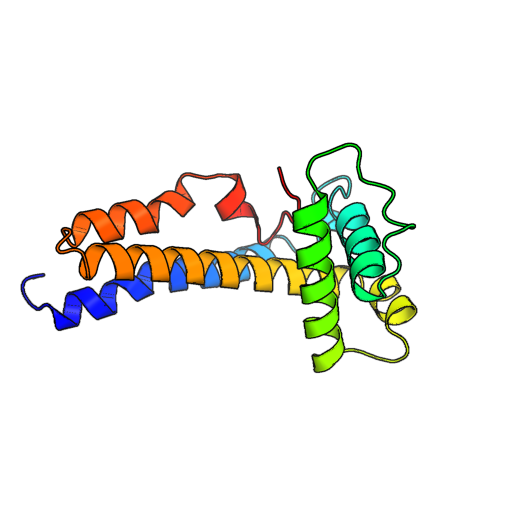 -9.222 21.842 1.00 90.00 124 LEU A C 1
ATOM 1004 O O . LEU A 1 124 ? -11.768 -9.820 22.595 1.00 90.00 124 LEU A O 1
ATOM 1008 N N . ARG A 1 125 ? -9.770 -9.676 21.573 1.00 88.62 125 ARG A N 1
ATOM 1009 C CA . ARG A 1 125 ? -9.178 -10.864 22.213 1.00 88.62 125 ARG A CA 1
ATOM 1010 C C . ARG A 1 125 ? -8.615 -10.566 23.599 1.00 88.62 125 ARG A C 1
ATOM 1012 O O . ARG A 1 125 ? -8.750 -11.407 24.477 1.00 88.62 125 ARG A O 1
ATOM 1019 N N . SER A 1 126 ? -8.049 -9.382 23.810 1.00 87.50 126 SER A N 1
ATOM 1020 C CA . SER A 1 126 ? -7.447 -8.973 25.086 1.00 87.50 126 SER A CA 1
ATOM 1021 C C . SER A 1 126 ? -8.469 -8.548 26.152 1.00 87.50 126 SER A C 1
ATOM 1023 O O . SER A 1 126 ? -8.091 -7.962 27.160 1.00 87.50 126 SER A O 1
ATOM 1025 N N . GLY A 1 127 ? -9.767 -8.796 25.938 1.00 79.12 127 GLY A N 1
ATOM 1026 C CA . GLY A 1 127 ? -10.837 -8.386 26.857 1.00 79.12 127 GLY A CA 1
ATOM 1027 C C . GLY A 1 127 ? -11.238 -6.910 26.747 1.00 79.12 127 GLY A C 1
ATOM 1028 O O . GLY A 1 127 ? -12.002 -6.418 27.574 1.00 79.12 127 GLY A O 1
ATOM 1029 N N . GLY A 1 128 ? -10.751 -6.197 25.727 1.00 80.75 128 GLY A N 1
ATOM 1030 C CA . GLY A 1 128 ? -11.101 -4.804 25.481 1.00 80.75 128 GLY A CA 1
ATOM 1031 C C . GLY A 1 128 ? -12.543 -4.617 25.000 1.00 80.75 128 GLY A C 1
ATOM 1032 O O . GLY A 1 128 ? -13.186 -5.515 24.448 1.00 80.75 128 GLY A O 1
ATOM 1033 N N . HIS A 1 129 ? -13.065 -3.404 25.183 1.00 87.06 129 HIS A N 1
ATOM 1034 C CA . HIS A 1 129 ? -14.420 -3.059 24.762 1.00 87.06 129 HIS A CA 1
ATOM 1035 C C . HIS A 1 129 ? -14.528 -2.925 23.238 1.00 87.06 129 HIS A C 1
ATOM 1037 O O . HIS A 1 129 ? -13.645 -2.379 22.579 1.00 87.06 129 HIS A O 1
ATOM 1043 N N . PHE A 1 130 ? -15.672 -3.343 22.685 1.00 88.31 130 PHE A N 1
ATOM 1044 C CA . PHE A 1 130 ? -15.979 -3.223 21.253 1.00 88.31 130 PHE A CA 1
ATOM 1045 C C . PHE A 1 130 ? -15.793 -1.799 20.722 1.00 88.31 130 PHE A C 1
ATOM 1047 O O . PHE A 1 130 ? -15.202 -1.611 19.665 1.00 88.31 130 PHE A O 1
ATOM 1054 N N . PHE A 1 131 ? -16.231 -0.797 21.484 1.00 90.06 131 PHE A N 1
ATOM 1055 C CA . PHE A 1 131 ? -16.060 0.603 21.108 1.00 90.06 131 PHE A CA 1
ATOM 1056 C C . PHE A 1 131 ? -14.588 1.014 21.017 1.00 90.06 131 PHE A C 1
ATOM 1058 O O . PHE A 1 131 ? -14.234 1.739 20.098 1.00 90.06 131 PHE A O 1
ATOM 1065 N N . GLY A 1 132 ? -13.717 0.496 21.890 1.00 90.06 132 GLY A N 1
ATOM 1066 C CA . GLY A 1 132 ? -12.275 0.743 21.803 1.00 90.06 132 GLY A CA 1
ATOM 1067 C C . GLY A 1 132 ? -11.665 0.185 20.515 1.00 90.06 132 GLY A C 1
ATOM 1068 O O . GLY A 1 132 ? -10.848 0.849 19.884 1.00 90.06 132 GLY A O 1
ATOM 1069 N N . ALA A 1 133 ? -12.121 -0.994 20.075 1.00 91.81 133 ALA A N 1
ATOM 1070 C CA . ALA A 1 133 ? -11.706 -1.563 18.794 1.00 91.81 133 ALA A CA 1
ATOM 1071 C C . ALA A 1 133 ? -12.145 -0.674 17.621 1.00 91.81 133 ALA A C 1
ATOM 1073 O O . ALA A 1 133 ? -11.331 -0.377 16.755 1.00 91.81 133 ALA A O 1
ATOM 1074 N N . ILE A 1 134 ? -13.398 -0.204 17.617 1.00 93.06 134 ILE A N 1
ATOM 1075 C CA . ILE A 1 134 ? -13.907 0.685 16.562 1.00 93.06 134 ILE A CA 1
ATOM 1076 C C . ILE A 1 134 ? -13.161 2.021 16.545 1.00 93.06 134 ILE A C 1
ATOM 1078 O O . ILE A 1 134 ? -12.739 2.435 15.473 1.00 93.06 134 ILE A O 1
ATOM 1082 N N . ILE A 1 135 ? -12.932 2.648 17.705 1.00 92.88 135 ILE A N 1
ATOM 1083 C CA . ILE A 1 135 ? -12.194 3.917 17.811 1.00 92.88 135 ILE A CA 1
ATOM 1084 C C . ILE A 1 135 ? -10.804 3.784 17.183 1.00 92.88 135 ILE A C 1
ATOM 1086 O O . ILE A 1 135 ? -10.438 4.593 16.328 1.00 92.88 135 ILE A O 1
ATOM 1090 N N . LEU A 1 136 ? -10.052 2.735 17.541 1.00 92.06 136 LEU A N 1
ATOM 1091 C CA . LEU A 1 136 ? -8.745 2.506 16.928 1.00 92.06 136 LEU A CA 1
ATOM 1092 C C . LEU A 1 136 ? -8.846 2.218 15.435 1.00 92.06 136 LEU A C 1
ATOM 1094 O O . LEU A 1 136 ? -8.025 2.725 14.677 1.00 92.06 136 LEU A O 1
ATOM 1098 N N . GLN A 1 137 ? -9.842 1.453 14.988 1.00 94.19 137 GLN A N 1
ATOM 1099 C CA . GLN A 1 137 ? -10.002 1.198 13.560 1.00 94.19 137 GLN A CA 1
ATOM 1100 C C . GLN A 1 137 ? -10.311 2.473 12.767 1.00 94.19 137 GLN A C 1
ATOM 1102 O O . GLN A 1 137 ? -9.798 2.648 11.665 1.00 94.19 137 GLN A O 1
ATOM 1107 N N . THR A 1 138 ? -11.104 3.385 13.331 1.00 93.56 138 THR A N 1
ATOM 1108 C CA . THR A 1 138 ? -11.446 4.666 12.698 1.00 93.56 138 THR A CA 1
ATOM 1109 C C . THR A 1 138 ? -10.322 5.700 12.746 1.00 93.56 138 THR A C 1
ATOM 1111 O O . THR A 1 138 ? -10.394 6.686 12.020 1.00 93.56 138 THR A O 1
ATOM 1114 N N . SER A 1 139 ? -9.270 5.479 13.545 1.00 92.12 139 SER A N 1
ATOM 1115 C CA . SER A 1 139 ? -8.126 6.403 13.646 1.00 92.12 139 SER A CA 1
ATOM 1116 C C . SER A 1 139 ? -7.439 6.667 12.304 1.00 92.12 139 SER A C 1
ATOM 1118 O O . SER A 1 139 ? -6.899 7.748 12.095 1.00 92.12 139 SER A O 1
ATOM 1120 N N . VAL A 1 140 ? -7.533 5.730 11.357 1.00 91.38 140 VAL A N 1
ATOM 1121 C CA . VAL A 1 140 ? -7.004 5.903 9.999 1.00 91.38 140 VAL A CA 1
ATOM 1122 C C . VAL A 1 140 ? -7.617 7.087 9.267 1.00 91.38 140 VAL A C 1
ATOM 1124 O O . VAL A 1 140 ? -6.902 7.778 8.551 1.00 91.38 140 VAL A O 1
ATOM 1127 N N . PHE A 1 141 ? -8.894 7.387 9.501 1.00 91.88 141 PHE A N 1
ATOM 1128 C CA . PHE A 1 141 ? -9.547 8.543 8.885 1.00 91.88 141 PHE A CA 1
ATOM 1129 C C . PHE A 1 141 ? -9.093 9.881 9.478 1.00 91.88 141 PHE A C 1
ATOM 1131 O O . PHE A 1 141 ? -9.364 10.925 8.894 1.00 91.88 141 PHE A O 1
ATOM 1138 N N . LEU A 1 142 ? -8.400 9.866 10.621 1.00 91.44 142 LEU A N 1
ATOM 1139 C CA . LEU A 1 142 ? -7.823 11.068 11.224 1.00 91.44 142 LEU A CA 1
ATOM 1140 C C . LEU A 1 142 ? -6.455 11.416 10.621 1.00 91.44 142 LEU A C 1
ATOM 1142 O O . LEU A 1 142 ? -5.992 12.542 10.781 1.00 91.44 142 LEU A O 1
ATOM 1146 N N . SER A 1 143 ? -5.805 10.470 9.935 1.00 91.31 143 SER A N 1
ATOM 1147 C CA . SER A 1 143 ? -4.514 10.693 9.287 1.00 91.31 143 SER A CA 1
ATOM 1148 C C . SER A 1 143 ? -4.698 11.060 7.819 1.00 91.31 143 SER A C 1
ATOM 1150 O O . SER A 1 143 ? -5.168 10.261 7.008 1.00 91.31 143 SER A O 1
ATOM 1152 N N . THR A 1 144 ? -4.254 12.264 7.461 1.00 89.44 144 THR A N 1
ATOM 1153 C CA . THR A 1 144 ? -4.214 12.726 6.069 1.00 89.44 144 THR A CA 1
ATOM 1154 C C . THR A 1 144 ? -3.255 11.904 5.211 1.00 89.44 144 THR A C 1
ATOM 1156 O O . THR A 1 144 ? -3.469 11.800 4.007 1.00 89.44 144 THR A O 1
ATOM 1159 N N . VAL A 1 145 ? -2.228 11.294 5.806 1.00 88.69 145 VAL A N 1
ATOM 1160 C CA . VAL A 1 145 ? -1.305 10.397 5.099 1.00 88.69 145 VAL A CA 1
ATOM 1161 C C . VAL A 1 145 ? -2.028 9.102 4.740 1.00 88.69 145 VAL A C 1
ATOM 1163 O O . VAL A 1 145 ? -2.125 8.751 3.567 1.00 88.69 145 VAL A O 1
ATOM 1166 N N . LEU A 1 146 ? -2.626 8.429 5.730 1.00 90.12 146 LEU A N 1
ATOM 1167 C CA . LEU A 1 146 ? -3.235 7.112 5.522 1.00 90.12 146 LEU A CA 1
ATOM 1168 C C . LEU A 1 146 ? -4.443 7.153 4.580 1.00 90.12 146 LEU A C 1
ATOM 1170 O O . LEU A 1 146 ? -4.636 6.222 3.801 1.00 90.12 146 LEU A O 1
ATOM 1174 N N . ILE A 1 147 ? -5.240 8.226 4.623 1.00 91.06 147 ILE A N 1
ATOM 1175 C CA . ILE A 1 147 ? -6.404 8.373 3.737 1.00 91.06 147 ILE A CA 1
ATOM 1176 C C . ILE A 1 147 ? -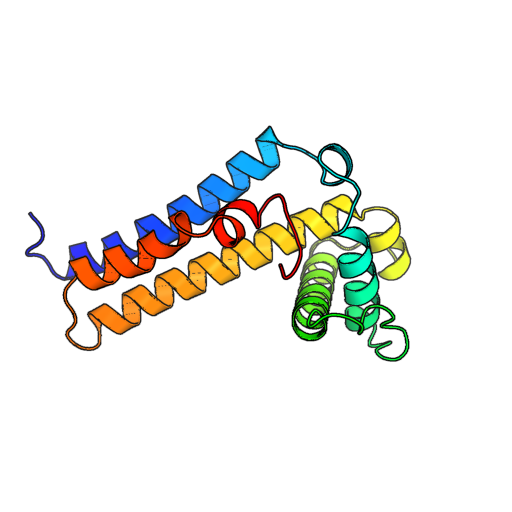6.012 8.646 2.277 1.00 91.06 147 ILE A C 1
ATOM 1178 O O . ILE A 1 147 ? -6.784 8.326 1.376 1.00 91.06 147 ILE A O 1
ATOM 1182 N N . ASN A 1 148 ? -4.820 9.210 2.045 1.00 90.62 148 ASN A N 1
ATOM 1183 C CA . ASN A 1 148 ? -4.337 9.594 0.719 1.00 90.62 148 ASN A CA 1
ATOM 1184 C C . ASN A 1 148 ? -3.332 8.610 0.109 1.00 90.62 148 ASN A C 1
ATOM 1186 O O . ASN A 1 148 ? -3.002 8.786 -1.058 1.00 90.62 148 ASN A O 1
ATOM 1190 N N . ILE A 1 149 ? -2.921 7.546 0.817 1.00 89.50 149 ILE A N 1
ATOM 1191 C CA . ILE A 1 149 ? -2.113 6.436 0.261 1.00 89.50 149 ILE A CA 1
ATOM 1192 C C . ILE A 1 149 ? -2.510 6.037 -1.177 1.00 89.50 149 ILE A C 1
ATOM 1194 O O . ILE A 1 149 ? -1.616 5.867 -2.005 1.00 89.50 149 ILE A O 1
ATOM 1198 N N . PRO A 1 150 ? -3.809 5.890 -1.520 1.00 90.44 150 PRO A N 1
ATOM 1199 C CA . PRO A 1 150 ? -4.221 5.419 -2.846 1.00 90.44 150 PRO A CA 1
ATOM 1200 C C . PRO A 1 150 ? -3.748 6.313 -3.997 1.00 90.44 150 PRO A C 1
ATOM 1202 O O . PRO A 1 150 ? -3.514 5.817 -5.095 1.00 90.44 150 PRO A O 1
ATOM 1205 N N . ILE A 1 151 ? -3.603 7.610 -3.719 1.00 89.75 151 ILE A N 1
ATOM 1206 C CA . ILE A 1 151 ? -3.289 8.673 -4.681 1.00 89.75 151 ILE A CA 1
ATOM 1207 C C . ILE A 1 151 ? -1.961 9.374 -4.366 1.00 89.75 151 ILE A C 1
ATOM 1209 O O . ILE A 1 151 ? -1.610 10.350 -5.020 1.00 89.75 151 ILE A O 1
ATOM 1213 N N . ARG A 1 152 ? -1.242 8.919 -3.333 1.00 89.38 152 ARG A N 1
ATOM 1214 C CA . ARG A 1 152 ? 0.022 9.497 -2.873 1.00 89.38 152 ARG A CA 1
ATOM 1215 C C . ARG A 1 152 ? 0.906 8.392 -2.305 1.00 89.38 152 ARG A C 1
ATOM 1217 O O . ARG A 1 152 ? 0.712 7.946 -1.175 1.00 89.38 152 ARG A O 1
ATOM 1224 N N . TYR A 1 153 ? 1.859 7.933 -3.111 1.00 89.56 153 TYR A N 1
ATOM 1225 C CA . TYR A 1 153 ? 2.682 6.760 -2.812 1.00 89.56 153 TYR A CA 1
ATOM 1226 C C . TYR A 1 153 ? 4.104 7.159 -2.397 1.00 89.56 153 TYR A C 1
ATOM 1228 O O . TYR A 1 153 ? 5.065 7.013 -3.149 1.00 89.56 153 TYR A O 1
ATOM 1236 N N . ILE A 1 154 ? 4.221 7.696 -1.184 1.00 86.75 154 ILE A N 1
ATOM 1237 C CA . ILE A 1 154 ? 5.468 8.214 -0.600 1.00 86.75 154 ILE A CA 1
ATOM 1238 C C . ILE A 1 154 ? 5.477 7.971 0.926 1.00 86.75 154 ILE A C 1
ATOM 1240 O O . ILE A 1 154 ? 4.405 7.778 1.504 1.00 86.75 154 ILE A O 1
ATOM 1244 N N . PRO A 1 155 ? 6.647 7.981 1.591 1.00 79.00 155 PRO A N 1
ATOM 1245 C CA . PRO A 1 155 ? 6.794 7.659 3.015 1.00 79.00 155 PRO A CA 1
ATOM 1246 C C . PRO A 1 155 ? 6.568 8.829 4.005 1.00 79.00 155 PRO A C 1
ATOM 1248 O O . PRO A 1 155 ? 6.918 8.662 5.171 1.00 79.00 155 PRO A O 1
ATOM 1251 N N . ASP A 1 156 ? 6.036 9.975 3.553 1.00 66.88 156 ASP A N 1
ATOM 1252 C CA . ASP A 1 156 ? 5.810 11.221 4.328 1.00 66.88 156 ASP A CA 1
ATOM 1253 C C . ASP A 1 156 ? 5.124 11.057 5.701 1.00 66.88 156 ASP A C 1
ATOM 1255 O O . ASP A 1 156 ? 4.105 10.330 5.797 1.00 66.88 156 ASP A O 1
#

Sequence (156 aa):
MFQNPNLRKKLIYIIPAIVILWSQYLIYVVGPFYLTRTDPEMPYLLNGLNCAILEFNRIGHIDHPGTPFQLITGLFIRITFLLFGQGPIVEDVISRPEFYLTAASVMLTILTAFIILWLGKIILRSGGHFFGAIILQTSVFLSTVLINIPIRYIPD